Protein AF-A0A645HDH5-F1 (afdb_monomer_lite)

Radius of gyration: 11.3 Å; chains: 1; bounding box: 24×17×28 Å

pLDDT: mean 93.59, std 5.33, range [68.62, 97.5]

Secondary structure (DSSP, 8-state):
-TTS-EEEEETTEEEEE-S-GGGHHHHHHHHHHHHHHH--

InterPro domains:
  IPR003156 DHHA1 domain [PF02272] (3-36)

Structure (mmCIF, N/CA/C/O backbone):
data_AF-A0A645HDH5-F1
#
_entry.id   AF-A0A645HDH5-F1
#
loop_
_atom_site.group_PDB
_atom_site.id
_atom_site.type_symbol
_atom_site.label_atom_id
_atom_site.label_alt_id
_atom_site.label_comp_id
_atom_site.label_asym_id
_atom_site.label_entity_id
_atom_site.label_seq_id
_atom_site.pdbx_PDB_ins_code
_atom_site.Cartn_x
_atom_site.Cartn_y
_atom_site.Cartn_z
_atom_site.occupancy
_atom_site.B_iso_or_equiv
_atom_site.auth_seq_id
_atom_site.auth_comp_id
_atom_site.auth_asym_id
_atom_site.auth_atom_id
_atom_site.pdbx_PDB_model_num
ATOM 1 N N . MET A 1 1 ? 6.115 -5.446 0.408 1.00 75.31 1 MET A N 1
ATOM 2 C CA . MET A 1 1 ? 5.477 -4.270 -0.229 1.00 75.31 1 MET A CA 1
ATOM 3 C C . MET A 1 1 ? 4.635 -4.776 -1.394 1.00 75.31 1 MET A C 1
ATOM 5 O O . MET A 1 1 ? 5.193 -5.502 -2.203 1.00 75.31 1 MET A O 1
ATOM 9 N N . ILE A 1 2 ? 3.343 -4.434 -1.482 1.00 89.94 2 ILE A N 1
ATOM 10 C CA . ILE A 1 2 ? 2.413 -4.965 -2.511 1.00 89.94 2 ILE A CA 1
ATOM 11 C C . ILE A 1 2 ? 2.924 -4.714 -3.940 1.00 89.94 2 ILE A C 1
ATOM 13 O O . ILE A 1 2 ? 2.969 -5.638 -4.745 1.00 89.94 2 ILE A O 1
ATOM 17 N N . ALA A 1 3 ? 3.404 -3.496 -4.209 1.00 93.50 3 ALA A N 1
ATOM 18 C CA . ALA A 1 3 ? 3.905 -3.056 -5.515 1.00 93.50 3 ALA A CA 1
ATOM 19 C C . ALA A 1 3 ? 5.441 -2.862 -5.565 1.00 93.50 3 ALA A C 1
ATOM 21 O O . ALA A 1 3 ? 5.945 -2.050 -6.335 1.00 93.50 3 ALA A O 1
ATOM 22 N N . GLY A 1 4 ? 6.203 -3.528 -4.684 1.00 92.94 4 GLY A N 1
ATOM 23 C CA . GLY A 1 4 ? 7.681 -3.472 -4.690 1.00 92.94 4 GLY A CA 1
ATOM 24 C C . GLY A 1 4 ? 8.317 -2.130 -4.279 1.00 92.94 4 GLY A C 1
ATOM 25 O O . GLY A 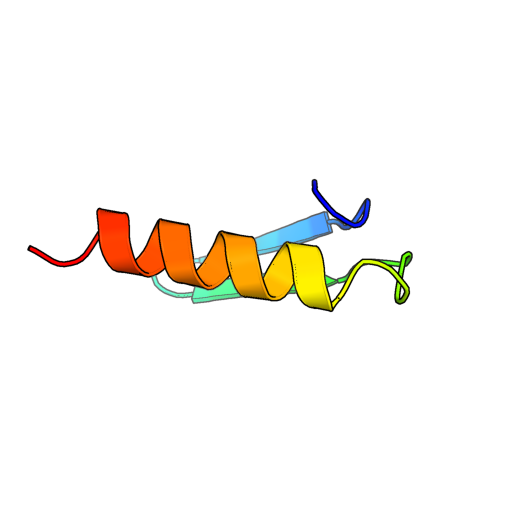1 4 ? 9.522 -1.946 -4.424 1.00 92.94 4 GLY A O 1
ATOM 26 N N . GLY A 1 5 ? 7.523 -1.183 -3.773 1.00 92.94 5 GLY A N 1
ATOM 27 C CA . GLY A 1 5 ? 7.980 0.165 -3.435 1.00 92.94 5 GLY A CA 1
ATOM 28 C C . GLY A 1 5 ? 8.836 0.302 -2.174 1.00 92.94 5 GLY A C 1
ATOM 29 O O . GLY A 1 5 ? 9.027 -0.644 -1.412 1.00 92.94 5 GLY A O 1
ATOM 30 N N . LYS A 1 6 ? 9.311 1.526 -1.930 1.00 94.31 6 LYS A N 1
ATOM 31 C CA . LYS A 1 6 ? 9.944 1.967 -0.675 1.00 94.31 6 LYS A CA 1
ATOM 32 C C . LYS A 1 6 ? 9.273 3.253 -0.197 1.00 94.31 6 LYS A C 1
ATOM 34 O O . LYS A 1 6 ? 8.782 4.035 -1.008 1.00 94.31 6 LYS A O 1
ATOM 39 N N . GLY A 1 7 ? 9.240 3.459 1.115 1.00 92.81 7 GLY A N 1
ATOM 40 C CA . GLY A 1 7 ? 8.609 4.626 1.722 1.00 92.81 7 GLY A CA 1
ATOM 41 C C . GLY A 1 7 ? 9.353 5.128 2.947 1.00 92.81 7 GLY A C 1
ATOM 42 O O . GLY A 1 7 ? 10.238 4.455 3.471 1.00 92.81 7 GLY A O 1
ATOM 43 N N . GLY A 1 8 ? 8.986 6.326 3.381 1.00 95.94 8 GLY A N 1
ATOM 44 C CA . GLY A 1 8 ? 9.537 6.998 4.548 1.00 95.94 8 GLY A CA 1
ATOM 45 C C . GLY A 1 8 ? 8.511 7.953 5.146 1.00 95.94 8 GLY A C 1
ATOM 46 O O . GLY A 1 8 ? 7.545 8.345 4.488 1.00 95.94 8 GLY A O 1
ATOM 47 N N . GLY A 1 9 ? 8.704 8.320 6.408 1.00 95.31 9 GLY A N 1
ATOM 48 C CA . GLY A 1 9 ? 7.727 9.122 7.127 1.00 95.31 9 GLY A CA 1
ATOM 49 C C . GLY A 1 9 ? 8.238 9.718 8.430 1.00 95.31 9 GLY A C 1
ATOM 50 O O . GLY A 1 9 ? 9.359 9.473 8.868 1.00 95.31 9 GLY A O 1
ATOM 51 N N . ARG A 1 10 ? 7.371 10.527 9.028 1.00 95.31 10 ARG A N 1
ATOM 52 C CA . ARG A 1 10 ? 7.421 11.093 10.377 1.00 95.31 10 ARG A CA 1
ATOM 53 C C . ARG A 1 10 ? 6.240 10.524 11.185 1.00 95.31 10 ARG A C 1
ATOM 55 O O . ARG A 1 10 ? 5.369 9.897 10.588 1.00 95.31 10 ARG A O 1
ATOM 62 N N . PRO A 1 11 ? 6.140 10.771 12.505 1.00 94.62 11 PRO A N 1
ATOM 63 C CA . PRO A 1 11 ? 5.089 10.171 13.336 1.00 94.62 11 PRO A CA 1
ATOM 64 C C . PRO A 1 11 ? 3.656 10.321 12.799 1.00 94.62 11 PRO A C 1
ATOM 66 O O . PRO A 1 11 ? 2.871 9.390 12.913 1.00 94.62 11 PRO A O 1
ATOM 69 N N . ASN A 1 12 ? 3.343 11.450 12.152 1.00 95.00 12 ASN A N 1
ATOM 70 C CA . ASN A 1 12 ? 1.997 11.747 11.644 1.00 95.00 12 ASN A CA 1
ATOM 71 C C . ASN A 1 12 ? 1.916 11.819 10.109 1.00 95.00 12 ASN A C 1
ATOM 73 O O . ASN A 1 12 ? 0.949 12.350 9.571 1.00 95.00 12 ASN A O 1
ATOM 77 N N . MET A 1 13 ? 2.943 11.368 9.385 1.00 95.31 13 MET A N 1
ATOM 78 C CA . MET A 1 13 ? 2.964 11.447 7.921 1.00 95.31 13 MET A CA 1
ATOM 79 C C . MET A 1 13 ? 3.839 10.353 7.330 1.00 95.31 13 MET A C 1
ATOM 81 O O . MET A 1 13 ? 4.970 10.174 7.762 1.00 95.31 13 MET A O 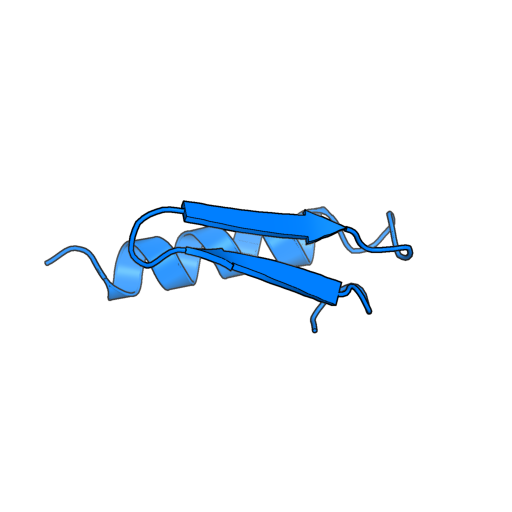1
ATOM 85 N N . ALA A 1 14 ? 3.376 9.687 6.281 1.00 94.00 14 ALA A N 1
ATOM 86 C CA . ALA A 1 14 ? 4.193 8.758 5.514 1.00 94.00 14 ALA A CA 1
ATOM 87 C C . ALA A 1 14 ? 3.908 8.906 4.020 1.00 94.00 14 ALA A C 1
ATOM 89 O O . ALA A 1 14 ? 2.810 9.287 3.621 1.00 94.00 14 ALA A O 1
ATOM 90 N N . GLN A 1 15 ? 4.908 8.590 3.205 1.00 95.12 15 GLN A N 1
ATOM 91 C CA . GLN A 1 15 ? 4.792 8.5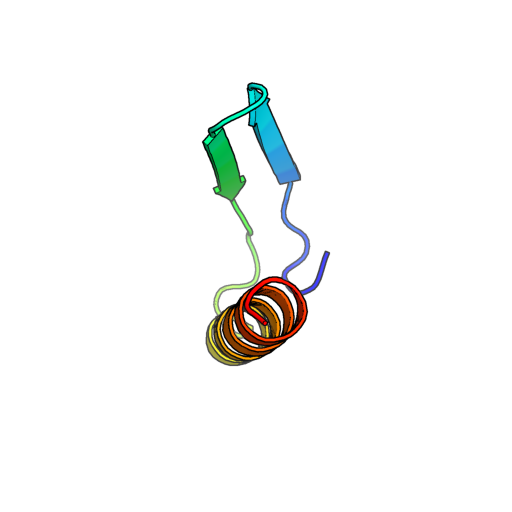13 1.752 1.00 95.12 15 GLN A CA 1
ATOM 92 C C . GLN A 1 15 ? 5.626 7.348 1.214 1.00 95.12 15 GLN A C 1
ATOM 94 O O . GLN A 1 15 ? 6.607 6.935 1.837 1.00 95.12 15 GLN A O 1
ATOM 99 N N . ALA A 1 16 ? 5.246 6.820 0.052 1.00 94.00 16 ALA A N 1
ATOM 100 C CA . ALA A 1 16 ? 5.957 5.742 -0.625 1.00 94.00 16 ALA A CA 1
ATOM 101 C C . ALA A 1 16 ? 5.858 5.883 -2.148 1.00 94.00 16 ALA A C 1
ATOM 103 O O . ALA A 1 16 ? 4.883 6.426 -2.661 1.00 94.00 16 ALA A O 1
ATOM 104 N N . GLY A 1 17 ? 6.860 5.360 -2.855 1.00 93.44 17 GLY A N 1
ATOM 105 C CA . GLY A 1 17 ? 6.863 5.212 -4.312 1.00 93.44 17 GLY A CA 1
ATOM 106 C C . GLY A 1 17 ? 7.070 3.750 -4.700 1.00 93.44 17 GLY A C 1
ATOM 107 O O . GLY A 1 17 ? 7.782 3.027 -3.998 1.00 93.44 17 GLY A O 1
ATOM 108 N N . ALA A 1 18 ? 6.449 3.307 -5.796 1.00 94.56 18 ALA A N 1
ATOM 109 C CA . ALA A 1 18 ? 6.458 1.915 -6.245 1.00 94.56 18 ALA A CA 1
ATOM 110 C C . ALA A 1 18 ? 6.581 1.802 -7.781 1.00 94.56 18 ALA A C 1
ATOM 112 O O . ALA A 1 18 ? 5.933 2.581 -8.477 1.00 94.56 18 ALA A O 1
ATOM 113 N N . PRO A 1 19 ? 7.384 0.855 -8.313 1.00 94.62 19 PRO A N 1
ATOM 114 C CA . PRO A 1 19 ? 7.584 0.695 -9.759 1.00 94.62 19 PRO A CA 1
ATOM 115 C C . PRO A 1 19 ? 6.486 -0.119 -10.471 1.00 94.62 19 PRO A C 1
ATOM 117 O O . PRO A 1 19 ? 6.316 0.016 -11.680 1.00 94.62 19 PRO A O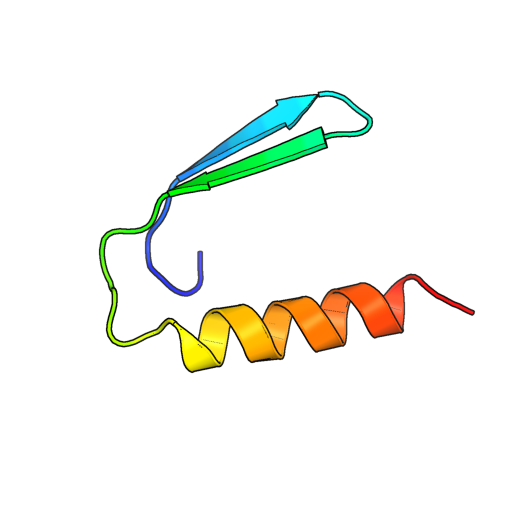 1
ATOM 120 N N . GLU A 1 20 ? 5.735 -0.967 -9.760 1.00 95.50 20 GLU A N 1
ATOM 121 C CA . GLU A 1 20 ? 4.752 -1.878 -10.367 1.00 95.50 20 GLU A CA 1
ATOM 122 C C . GLU A 1 20 ? 3.363 -1.232 -10.497 1.00 95.50 20 GLU A C 1
ATOM 124 O O . GLU A 1 20 ? 2.458 -1.489 -9.702 1.00 95.50 20 GLU A O 1
ATOM 129 N N . VAL A 1 21 ? 3.183 -0.392 -11.521 1.00 94.81 21 VAL A N 1
ATOM 130 C CA . VAL A 1 21 ? 1.933 0.366 -11.755 1.00 94.81 21 VAL A CA 1
ATOM 131 C C . VAL A 1 21 ? 0.705 -0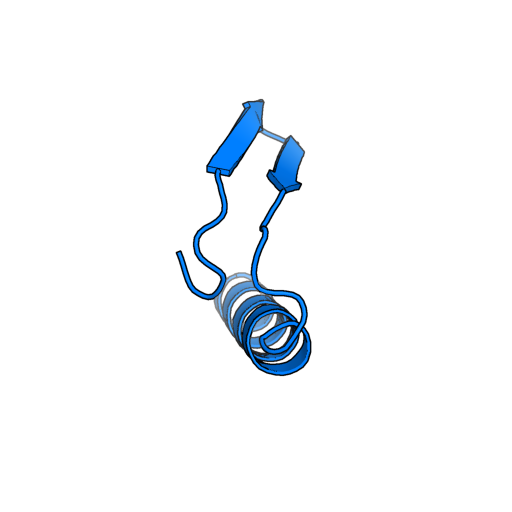.541 -11.905 1.00 94.81 21 VAL A C 1
ATOM 133 O O . VAL A 1 21 ? -0.386 -0.180 -11.473 1.00 94.81 21 VAL A O 1
ATOM 136 N N . THR A 1 22 ? 0.873 -1.748 -12.448 1.00 97.50 22 THR A N 1
ATOM 137 C CA . THR A 1 22 ? -0.215 -2.722 -12.638 1.00 97.50 22 THR A CA 1
ATOM 138 C C . THR A 1 22 ? -0.847 -3.206 -11.331 1.00 97.50 22 THR A 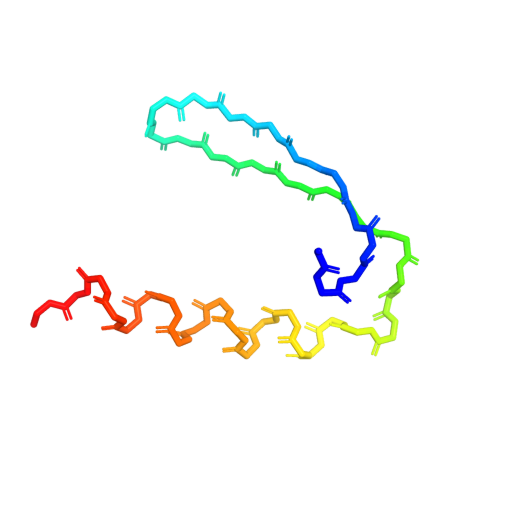C 1
ATOM 140 O O . THR A 1 22 ? -1.914 -3.805 -11.374 1.00 97.50 22 THR A O 1
ATOM 143 N N . LYS A 1 23 ? -0.219 -2.956 -10.173 1.00 96.44 23 LYS A N 1
ATOM 144 C CA . LYS A 1 23 ? -0.731 -3.326 -8.842 1.00 96.44 23 LYS A CA 1
ATOM 145 C C . LYS A 1 23 ? -1.393 -2.167 -8.093 1.00 96.44 23 LYS A C 1
ATOM 147 O O . LYS A 1 23 ? -1.560 -2.236 -6.873 1.00 96.44 23 LYS A O 1
ATOM 152 N N . LEU A 1 24 ? -1.741 -1.085 -8.793 1.00 94.25 24 LEU A N 1
ATOM 153 C CA . LEU A 1 24 ? -2.372 0.086 -8.182 1.00 94.25 24 LEU A CA 1
ATOM 154 C C . LEU A 1 24 ? -3.666 -0.284 -7.443 1.00 94.25 24 LEU A C 1
ATOM 156 O O . LEU A 1 24 ? -3.842 0.114 -6.291 1.00 94.25 24 LEU A O 1
ATOM 160 N N . ASP A 1 25 ? -4.528 -1.084 -8.066 1.00 96.94 25 ASP A N 1
ATOM 161 C CA . ASP A 1 25 ? -5.810 -1.468 -7.473 1.00 96.94 25 ASP A CA 1
ATOM 162 C C . ASP A 1 25 ? -5.630 -2.314 -6.206 1.00 96.94 25 ASP A C 1
ATOM 164 O O . ASP A 1 25 ? -6.259 -2.036 -5.183 1.00 96.94 25 ASP A O 1
ATOM 168 N N . ASP A 1 26 ? -4.709 -3.282 -6.222 1.00 96.62 26 ASP A N 1
ATOM 169 C CA . ASP A 1 26 ? -4.374 -4.102 -5.050 1.00 96.62 26 ASP A CA 1
ATOM 170 C C . ASP A 1 26 ? -3.863 -3.243 -3.887 1.00 96.62 26 ASP A C 1
ATOM 172 O O . ASP A 1 26 ? -4.263 -3.428 -2.733 1.00 96.62 26 ASP A O 1
ATOM 176 N N . ALA A 1 27 ? -2.997 -2.269 -4.186 1.00 95.69 27 ALA A N 1
ATOM 177 C CA . ALA A 1 27 ? -2.455 -1.356 -3.189 1.00 95.69 27 ALA A CA 1
ATOM 178 C C . ALA A 1 27 ? -3.551 -0.476 -2.566 1.00 95.69 27 ALA A C 1
ATOM 180 O O . ALA A 1 27 ? -3.599 -0.329 -1.342 1.00 95.69 27 ALA A O 1
ATOM 181 N N . LEU A 1 28 ? -4.454 0.075 -3.384 1.00 95.75 28 LEU A N 1
ATOM 182 C CA . LEU A 1 28 ? -5.569 0.899 -2.912 1.00 95.75 28 LEU A CA 1
ATOM 183 C C . LEU A 1 28 ? -6.592 0.085 -2.112 1.00 95.75 28 LEU A C 1
ATOM 185 O O . LEU A 1 28 ? -7.096 0.565 -1.095 1.00 95.75 28 LEU A O 1
ATOM 189 N N . ASN A 1 29 ? -6.887 -1.146 -2.529 1.00 97.19 29 ASN A N 1
ATOM 190 C CA . ASN A 1 29 ? -7.792 -2.030 -1.798 1.00 97.19 29 ASN A CA 1
ATOM 191 C C . ASN A 1 29 ? -7.217 -2.406 -0.431 1.00 97.19 29 ASN A C 1
ATOM 193 O O . ASN A 1 29 ? -7.915 -2.290 0.574 1.00 97.19 29 ASN A O 1
ATOM 197 N N . HIS A 1 30 ? -5.930 -2.749 -0.357 1.00 95.38 30 HIS A N 1
ATOM 198 C CA . HIS A 1 30 ? -5.285 -3.006 0.927 1.00 95.38 30 HIS A CA 1
ATOM 199 C C . HIS A 1 30 ? -5.267 -1.767 1.835 1.00 95.38 30 HIS A C 1
ATOM 201 O O . HIS A 1 30 ? -5.539 -1.883 3.028 1.00 95.38 30 HIS A O 1
ATOM 207 N N . ALA A 1 31 ? -5.013 -0.572 1.286 1.00 94.44 31 ALA A N 1
ATOM 208 C CA . ALA A 1 31 ? -5.051 0.672 2.057 1.00 94.44 31 ALA A CA 1
ATOM 209 C C . ALA A 1 31 ? -6.428 0.914 2.701 1.00 94.44 31 ALA A C 1
ATOM 211 O O . ALA A 1 31 ? -6.496 1.311 3.864 1.00 94.44 31 ALA A O 1
ATOM 212 N N . LYS A 1 32 ? -7.525 0.625 1.986 1.00 96.06 32 LYS A N 1
ATOM 213 C CA . LYS A 1 32 ? -8.887 0.708 2.543 1.00 96.06 32 LYS A CA 1
ATOM 214 C C . LYS A 1 32 ? -9.076 -0.237 3.729 1.00 96.06 32 LYS A C 1
ATOM 216 O O . LYS A 1 32 ? -9.622 0.187 4.743 1.00 96.06 32 LYS A O 1
ATOM 221 N N . GLU A 1 33 ? -8.619 -1.483 3.621 1.00 96.38 33 GLU A N 1
ATOM 222 C CA . GLU A 1 33 ? -8.737 -2.464 4.709 1.00 96.38 33 GLU A CA 1
ATOM 223 C C . GLU A 1 33 ? -7.922 -2.058 5.943 1.00 96.38 33 GLU A C 1
ATOM 225 O O . GLU A 1 33 ? -8.422 -2.148 7.063 1.00 96.38 33 GLU A O 1
ATOM 230 N N . VAL A 1 34 ? -6.717 -1.513 5.748 1.00 94.88 34 VAL A N 1
ATOM 231 C CA . VAL A 1 34 ? -5.914 -0.958 6.849 1.00 94.88 34 VAL A CA 1
ATOM 232 C C . VAL A 1 34 ? -6.628 0.216 7.514 1.00 94.88 34 VAL A C 1
ATOM 234 O O . VAL A 1 34 ? -6.685 0.274 8.735 1.00 94.88 34 VAL A O 1
ATOM 237 N N . VAL A 1 35 ? -7.200 1.153 6.752 1.00 95.31 35 VAL A N 1
ATOM 238 C CA . VAL A 1 35 ? -7.943 2.275 7.353 1.00 95.31 35 VAL A CA 1
ATOM 239 C C . VAL A 1 35 ? -9.133 1.758 8.161 1.00 95.31 35 VAL A C 1
ATOM 241 O O . VAL A 1 35 ? -9.297 2.159 9.309 1.00 95.31 35 VAL A O 1
ATOM 244 N N . LYS A 1 36 ? -9.918 0.819 7.618 1.00 96.25 36 LYS A N 1
ATOM 245 C CA . LYS A 1 36 ? -11.039 0.202 8.346 1.00 96.25 36 LYS A CA 1
ATOM 246 C C . LYS A 1 36 ? -10.599 -0.466 9.648 1.00 96.25 36 LYS A C 1
ATOM 248 O O . LYS A 1 36 ? -11.317 -0.367 10.630 1.00 96.25 36 LYS A O 1
ATOM 253 N N . SER A 1 37 ? -9.429 -1.110 9.689 1.00 96.06 37 SER A N 1
ATOM 254 C CA . SER A 1 37 ? -8.948 -1.766 10.912 1.00 96.06 37 SER A CA 1
ATOM 255 C C . SER A 1 37 ? -8.495 -0.790 12.004 1.00 96.06 37 SER A C 1
ATOM 257 O O . SER A 1 37 ? -8.265 -1.214 13.133 1.00 96.06 37 SER A O 1
ATOM 259 N N . GLN A 1 38 ? -8.304 0.489 11.672 1.00 92.75 38 GLN A N 1
ATOM 260 C CA . GLN A 1 38 ? -7.812 1.522 12.593 1.00 92.75 38 GLN A CA 1
ATOM 261 C C . GLN A 1 38 ? -8.921 2.445 13.111 1.00 92.75 38 GLN A C 1
ATOM 263 O O . GLN A 1 38 ? -8.704 3.196 14.061 1.00 92.75 38 GLN A O 1
ATOM 268 N N . VAL A 1 39 ? -10.101 2.405 12.494 1.00 87.88 39 VAL A N 1
ATOM 269 C CA . VAL A 1 39 ? -11.266 3.188 12.909 1.00 87.88 39 VAL A CA 1
ATOM 270 C C . VAL A 1 39 ? -12.223 2.245 13.644 1.00 87.88 39 VAL A C 1
ATOM 272 O O . VAL A 1 39 ? -12.578 1.199 13.110 1.00 87.88 39 VAL A O 1
ATOM 275 N N . LYS A 1 40 ? -12.584 2.584 14.889 1.00 68.62 40 LYS A N 1
ATOM 276 C CA . LYS A 1 40 ? -13.595 1.857 15.677 1.00 68.62 40 LYS A CA 1
ATOM 277 C C . LYS A 1 40 ? -15.009 2.219 15.248 1.00 68.62 40 LYS A C 1
ATOM 279 O O . LYS A 1 40 ? -15.226 3.411 14.938 1.00 68.62 40 LYS A O 1
#

Sequence (40 aa):
MIAGGKGGGRPNMAQAGAPEVTKLDDALNHAKEVVKSQVK

Organism: NCBI:txid1076179

Foldseek 3Di:
DQQCWDKDDDPVDIDIDHDRPVCPVVVVVVVVVVVVVVDD